Protein AF-A0A3D1X804-F1 (afdb_monomer_lite)

Structure (mmCIF, N/CA/C/O backbone):
data_AF-A0A3D1X804-F1
#
_entry.id   AF-A0A3D1X804-F1
#
loop_
_atom_site.group_PDB
_atom_site.id
_atom_site.type_symbol
_atom_site.label_atom_id
_atom_site.label_alt_id
_atom_site.label_comp_id
_atom_site.label_asym_id
_atom_site.label_entity_id
_atom_site.label_seq_id
_atom_site.pdbx_PDB_ins_code
_atom_site.Cartn_x
_atom_site.Cartn_y
_atom_site.Cartn_z
_atom_site.occupancy
_atom_site.B_iso_or_equiv
_atom_site.auth_seq_id
_atom_site.auth_comp_id
_atom_site.auth_asym_id
_atom_site.auth_atom_id
_atom_site.pdbx_PDB_model_num
ATOM 1 N N . MET A 1 1 ? -39.775 4.145 40.536 1.00 62.59 1 MET A N 1
ATOM 2 C CA . MET A 1 1 ? -38.456 3.487 40.725 1.00 62.59 1 MET A CA 1
ATOM 3 C C . MET A 1 1 ? -37.764 4.084 41.945 1.00 62.59 1 MET A C 1
ATOM 5 O O . MET A 1 1 ? -37.802 5.295 42.106 1.00 62.59 1 MET A O 1
ATOM 9 N N . SER A 1 2 ? -37.160 3.268 42.816 1.00 89.88 2 SER A N 1
ATOM 10 C CA . SER A 1 2 ? -36.379 3.781 43.958 1.00 89.88 2 SER A CA 1
ATOM 11 C C . SER A 1 2 ? -35.083 4.432 43.468 1.00 89.88 2 SER A C 1
ATOM 13 O O . SER A 1 2 ? -34.406 3.852 42.619 1.00 89.88 2 SER A O 1
ATOM 15 N N . LYS A 1 3 ? -34.700 5.581 44.046 1.00 91.38 3 LYS A N 1
ATOM 16 C CA . LYS A 1 3 ? -33.467 6.321 43.706 1.00 91.38 3 LYS A CA 1
ATOM 17 C C . LYS A 1 3 ? -32.223 5.418 43.687 1.00 91.38 3 LYS A C 1
ATOM 19 O O . LYS A 1 3 ? -31.389 5.543 42.799 1.00 91.38 3 LYS A O 1
ATOM 24 N N . ARG A 1 4 ? -32.137 4.437 44.599 1.00 92.12 4 ARG A N 1
ATOM 25 C CA . ARG A 1 4 ? -31.031 3.457 44.637 1.00 92.12 4 ARG A CA 1
ATOM 26 C C . ARG A 1 4 ? -30.972 2.560 43.395 1.00 92.12 4 ARG A C 1
ATOM 28 O O . ARG A 1 4 ? -29.882 2.266 42.915 1.00 92.12 4 ARG A O 1
ATOM 35 N N . LYS A 1 5 ? -32.122 2.129 42.862 1.00 93.81 5 LYS A N 1
ATOM 36 C CA . LYS A 1 5 ? -32.179 1.311 41.635 1.00 93.81 5 LYS A CA 1
ATOM 37 C C . LYS A 1 5 ? -31.740 2.128 40.418 1.00 93.81 5 LYS A C 1
ATOM 39 O O . LYS A 1 5 ? -30.972 1.623 39.607 1.00 93.81 5 LYS A O 1
ATOM 44 N N . THR A 1 6 ? -32.157 3.393 40.344 1.00 94.81 6 THR A N 1
ATOM 45 C CA . THR A 1 6 ? -31.740 4.319 39.281 1.00 94.81 6 THR A CA 1
ATOM 46 C C . THR A 1 6 ? -30.230 4.551 39.298 1.00 94.81 6 THR A C 1
ATOM 48 O O . THR A 1 6 ? -29.585 4.399 38.267 1.00 94.81 6 THR A O 1
ATOM 51 N N . ILE A 1 7 ? -29.645 4.821 40.472 1.00 95.75 7 ILE A N 1
ATOM 52 C CA . ILE A 1 7 ? -28.191 5.001 40.625 1.00 95.75 7 ILE A CA 1
ATOM 53 C C . ILE A 1 7 ? -27.431 3.759 40.141 1.00 95.75 7 ILE A C 1
ATOM 55 O O . ILE A 1 7 ? -26.480 3.877 39.375 1.00 95.75 7 ILE A O 1
ATOM 59 N N . LYS A 1 8 ? -27.878 2.556 40.524 1.00 95.88 8 LYS A N 1
ATOM 60 C CA . LYS A 1 8 ? -27.242 1.304 40.087 1.00 95.88 8 LYS A CA 1
ATOM 61 C C . LYS A 1 8 ? -27.304 1.117 38.564 1.00 95.88 8 LYS A C 1
ATOM 63 O O . LYS A 1 8 ? -26.332 0.649 37.974 1.00 95.88 8 LYS A O 1
ATOM 68 N N . CYS A 1 9 ? -28.420 1.492 37.934 1.00 95.31 9 CYS A N 1
ATOM 69 C CA . CYS A 1 9 ? -28.580 1.431 36.479 1.00 95.31 9 CYS A CA 1
ATOM 70 C C . CYS A 1 9 ? -27.580 2.357 35.777 1.00 95.31 9 CYS A C 1
ATOM 72 O O . CYS A 1 9 ? -26.799 1.893 34.947 1.00 95.31 9 CYS A O 1
ATOM 74 N N . LEU A 1 10 ? -27.518 3.621 36.208 1.00 96.38 10 LEU A N 1
ATOM 75 C CA . LEU A 1 10 ? -26.616 4.628 35.647 1.00 96.38 10 LEU A CA 1
ATOM 76 C C . LEU A 1 10 ? -25.141 4.243 35.792 1.00 96.38 10 LEU A C 1
ATOM 78 O O . LEU A 1 10 ? -24.377 4.397 34.847 1.00 96.38 10 LEU A O 1
ATOM 82 N N . VAL A 1 11 ? -24.735 3.677 36.933 1.00 96.94 11 VAL A N 1
ATOM 83 C CA . VAL A 1 11 ? -23.360 3.175 37.119 1.00 96.94 11 VAL A CA 1
ATOM 84 C C . VAL A 1 11 ? -23.040 2.061 36.118 1.00 96.94 11 VAL A C 1
ATOM 86 O O . VAL A 1 11 ? -21.954 2.040 35.540 1.00 96.94 11 VAL A O 1
ATOM 89 N N . SER A 1 12 ? -23.987 1.150 35.870 1.00 96.75 12 SER A N 1
ATOM 90 C CA . SER A 1 12 ? -23.788 0.068 34.899 1.00 96.75 12 SER A CA 1
ATOM 91 C C . SER A 1 12 ? -23.696 0.580 33.459 1.00 96.75 12 SER A C 1
ATOM 93 O O . SER A 1 12 ? -22.868 0.103 32.685 1.00 96.75 12 SER A O 1
ATOM 95 N N . GLU A 1 13 ? -24.512 1.570 33.098 1.00 97.00 13 GLU A N 1
ATOM 96 C CA . GLU A 1 13 ? -24.486 2.210 31.782 1.00 97.00 13 GLU A CA 1
ATOM 97 C C . GLU A 1 13 ? -23.200 3.005 31.582 1.00 97.00 13 GLU A C 1
ATOM 99 O O . GLU A 1 13 ? -22.553 2.856 30.548 1.00 97.00 13 GLU A O 1
ATOM 104 N N . LEU A 1 14 ? -22.766 3.761 32.594 1.00 97.19 14 LEU A N 1
ATOM 105 C CA . LEU A 1 14 ? -21.495 4.476 32.570 1.00 97.19 14 LEU A CA 1
ATOM 106 C C . LEU A 1 14 ? -20.322 3.511 32.367 1.00 97.19 14 LEU A C 1
ATOM 108 O O . LEU A 1 14 ? -19.469 3.764 31.52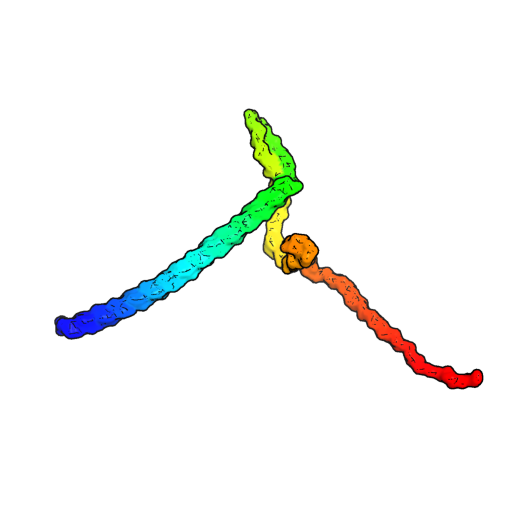0 1.00 97.19 14 LEU A O 1
ATOM 112 N N . GLY A 1 15 ? -20.308 2.378 33.076 1.00 97.88 15 GLY A N 1
ATOM 113 C CA . GLY A 1 15 ? -19.282 1.347 32.903 1.00 97.88 15 GLY A CA 1
ATOM 114 C C . GLY A 1 15 ? -19.262 0.757 31.488 1.00 97.88 15 GLY A C 1
ATOM 115 O O . GLY A 1 15 ? -18.192 0.601 30.898 1.00 97.88 15 GLY A O 1
ATOM 116 N N . ARG A 1 16 ? -20.436 0.485 30.898 1.00 97.50 16 ARG A N 1
ATOM 117 C CA . ARG A 1 16 ? -20.546 0.027 29.499 1.00 97.50 16 ARG A CA 1
ATOM 118 C C . ARG A 1 16 ? -20.037 1.081 28.518 1.00 97.50 16 ARG A C 1
ATOM 120 O O . ARG A 1 16 ? -19.269 0.745 27.619 1.00 97.50 16 ARG A O 1
ATOM 127 N N . SER A 1 17 ? -20.416 2.341 28.711 1.00 97.38 17 SER A N 1
ATOM 128 C CA . SER A 1 17 ? -19.959 3.455 27.876 1.00 97.38 17 SER A CA 1
ATOM 129 C C . SER A 1 17 ? -18.445 3.638 27.965 1.00 97.38 17 SER A C 1
ATOM 131 O O . SER A 1 17 ? -17.780 3.734 26.939 1.00 97.38 17 SER A O 1
ATOM 133 N N . GLN A 1 18 ? -17.869 3.588 29.168 1.00 97.94 18 GLN A N 1
ATOM 134 C CA . GLN A 1 18 ? -16.418 3.651 29.372 1.00 97.94 18 GLN A CA 1
ATOM 135 C C . GLN A 1 18 ? -15.678 2.478 28.719 1.00 97.94 18 GLN A C 1
ATOM 137 O O . GLN A 1 18 ? -14.577 2.664 28.201 1.00 97.94 18 GLN A O 1
ATOM 142 N N . LYS A 1 19 ? -16.259 1.272 28.734 1.00 97.94 19 LYS A N 1
ATOM 143 C CA . LYS A 1 19 ? -15.695 0.118 28.025 1.00 97.94 19 LYS A CA 1
ATOM 144 C C . LYS A 1 19 ? -15.687 0.359 26.513 1.00 97.94 19 LYS A C 1
ATOM 146 O O . LYS A 1 19 ? -14.643 0.218 25.887 1.00 97.94 19 LYS A O 1
ATOM 151 N N . LYS A 1 20 ? -16.813 0.808 25.954 1.00 97.75 20 LYS A N 1
ATOM 152 C CA . LYS A 1 20 ? -16.939 1.091 24.518 1.00 97.75 20 LYS A CA 1
ATOM 153 C C . LYS A 1 20 ? -16.000 2.208 24.055 1.00 97.75 20 LYS A C 1
ATOM 155 O O . LYS A 1 20 ? -15.438 2.120 22.972 1.00 97.75 20 LYS A O 1
ATOM 160 N N . ILE A 1 21 ? -15.789 3.235 24.883 1.00 98.00 21 ILE A N 1
ATOM 161 C CA . ILE A 1 21 ? -14.809 4.296 24.604 1.00 98.00 21 ILE A CA 1
ATOM 162 C C . ILE A 1 21 ? -13.397 3.713 24.488 1.00 98.00 21 ILE A C 1
ATOM 164 O O . ILE A 1 21 ? -12.696 4.046 23.539 1.00 98.00 21 ILE A O 1
ATOM 168 N N . ARG A 1 22 ? -12.994 2.816 25.398 1.00 97.94 22 ARG A N 1
ATOM 169 C CA . ARG A 1 22 ? -11.672 2.171 25.332 1.00 97.94 22 ARG A CA 1
ATOM 170 C C . ARG A 1 22 ? -11.501 1.316 24.077 1.00 97.94 22 ARG A C 1
ATOM 172 O O . ARG A 1 22 ? -10.480 1.432 23.411 1.00 97.94 22 ARG A O 1
ATOM 179 N N . GLU A 1 23 ? -12.510 0.523 23.727 1.00 97.94 23 GLU A N 1
ATOM 180 C CA . GLU A 1 23 ? -12.504 -0.289 22.499 1.00 97.94 23 GLU A CA 1
ATOM 181 C C . GLU A 1 23 ? -12.373 0.590 21.240 1.00 97.94 23 GLU A C 1
ATOM 183 O O . GLU A 1 23 ? -11.586 0.289 20.345 1.00 97.94 23 GLU A O 1
ATOM 188 N N . LEU A 1 24 ? -13.093 1.718 21.187 1.00 98.06 24 LEU A N 1
ATOM 189 C CA . LEU A 1 24 ? -12.995 2.671 20.077 1.00 98.06 24 LEU A CA 1
ATOM 190 C C . LEU A 1 24 ? -11.634 3.373 20.018 1.00 98.06 24 LEU A C 1
ATOM 192 O O . LEU A 1 24 ? -11.125 3.608 18.926 1.00 98.06 24 LEU A O 1
ATOM 196 N N . GLN A 1 25 ? -11.038 3.707 21.165 1.00 98.06 25 GLN A N 1
ATOM 197 C CA . GLN A 1 25 ? -9.697 4.296 21.221 1.00 98.06 25 GLN A CA 1
ATOM 198 C C . GLN A 1 25 ? -8.635 3.329 20.693 1.00 98.06 25 GLN A C 1
ATOM 200 O O . GLN A 1 25 ? -7.774 3.739 19.918 1.00 98.06 25 GLN A O 1
ATOM 205 N N . GLU A 1 26 ? -8.720 2.051 21.065 1.00 97.69 26 GLU A N 1
ATOM 206 C CA . GLU A 1 26 ? -7.808 1.020 20.568 1.00 97.69 26 GLU A CA 1
ATOM 207 C C . GLU A 1 26 ? -7.963 0.812 19.057 1.00 97.69 26 GLU A C 1
ATOM 209 O O . GLU A 1 26 ? -6.968 0.778 18.332 1.00 97.69 26 GLU A O 1
ATOM 214 N N . LEU A 1 27 ? -9.202 0.743 18.560 1.00 97.56 27 LEU A N 1
ATOM 215 C CA . LEU A 1 27 ? -9.462 0.638 17.125 1.00 97.56 27 LEU A CA 1
ATOM 216 C C . LEU A 1 27 ? -8.922 1.853 16.361 1.00 97.56 27 LEU A C 1
ATOM 218 O O . LEU A 1 27 ? -8.297 1.690 15.317 1.00 97.56 27 LEU A O 1
ATOM 222 N N . ASN A 1 28 ? -9.132 3.062 16.882 1.00 97.31 28 ASN A N 1
ATOM 223 C CA . ASN A 1 28 ? -8.653 4.284 16.242 1.00 97.31 28 ASN A CA 1
ATOM 224 C C . ASN A 1 28 ? -7.118 4.322 16.167 1.00 97.31 28 ASN A C 1
ATOM 226 O O . ASN A 1 28 ? -6.562 4.721 15.149 1.00 97.31 28 ASN A O 1
ATOM 230 N N . LEU A 1 29 ? -6.426 3.846 17.208 1.00 96.94 29 LEU A N 1
ATOM 231 C CA . LEU A 1 29 ? -4.967 3.738 17.188 1.00 96.94 29 LEU A CA 1
ATOM 232 C C . LEU A 1 29 ? -4.482 2.777 16.092 1.00 96.94 29 LEU A C 1
ATOM 234 O O . LEU A 1 29 ? -3.556 3.116 15.359 1.00 96.94 29 LEU A O 1
ATOM 238 N N . ARG A 1 30 ? -5.133 1.616 15.941 1.00 95.88 30 ARG A N 1
ATOM 239 C CA . ARG A 1 30 ? -4.815 0.658 14.866 1.00 95.88 30 ARG A CA 1
ATOM 240 C C . ARG A 1 30 ? -5.047 1.266 13.482 1.00 95.88 30 ARG A C 1
ATOM 242 O O . ARG A 1 30 ? -4.169 1.195 12.638 1.00 95.88 30 ARG A O 1
ATOM 249 N N . LEU A 1 31 ? -6.173 1.950 13.281 1.00 96.31 31 LEU A N 1
ATOM 250 C CA . LEU A 1 31 ? -6.476 2.616 12.009 1.00 96.31 31 LEU A CA 1
ATOM 251 C C . LEU A 1 31 ? -5.468 3.721 11.662 1.00 96.31 31 LEU A C 1
ATOM 253 O O . LEU A 1 31 ? -5.130 3.899 10.494 1.00 96.31 31 LEU A O 1
ATOM 257 N N . LEU A 1 32 ? -4.981 4.465 12.658 1.00 94.31 32 LEU A N 1
ATOM 258 C CA . LEU A 1 32 ? -3.932 5.466 12.454 1.00 94.31 32 LEU A CA 1
ATOM 259 C C . LEU A 1 32 ? -2.605 4.824 12.030 1.00 94.31 32 LEU A C 1
ATOM 261 O O . LEU A 1 32 ? -1.933 5.364 11.151 1.00 94.31 32 LEU A O 1
ATOM 265 N N . GLN A 1 33 ? -2.251 3.683 12.627 1.00 93.56 33 GLN A N 1
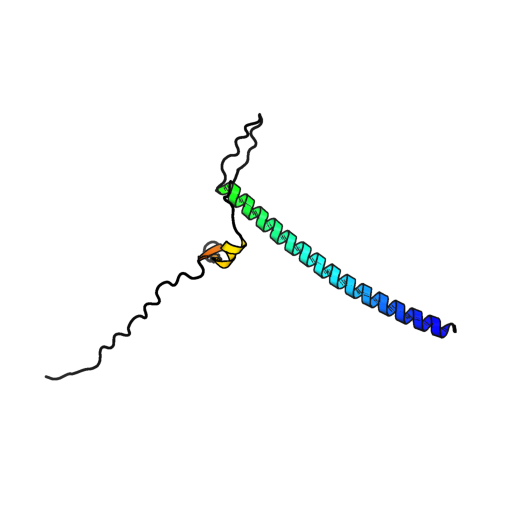ATOM 266 C CA . GLN A 1 33 ? -1.075 2.899 12.246 1.00 93.56 33 GLN A CA 1
ATOM 267 C C . GLN A 1 33 ? -1.200 2.407 10.795 1.00 93.56 33 GLN A C 1
ATOM 269 O O . GLN A 1 33 ? -0.337 2.710 9.975 1.00 93.56 33 GLN A O 1
ATOM 274 N N . ASP A 1 34 ? -2.319 1.764 10.452 1.00 93.06 34 ASP A N 1
ATOM 275 C CA . ASP A 1 34 ? -2.581 1.247 9.102 1.00 93.06 34 ASP A CA 1
ATOM 276 C C . ASP A 1 34 ? -2.535 2.367 8.046 1.00 93.06 34 ASP A C 1
ATOM 278 O O . ASP A 1 34 ? -1.992 2.198 6.953 1.00 93.06 34 ASP A O 1
ATOM 282 N N . ALA A 1 35 ? -3.071 3.550 8.371 1.00 91.88 35 ALA A N 1
ATOM 283 C CA . ALA A 1 35 ? -3.029 4.711 7.486 1.00 91.88 35 ALA A CA 1
ATOM 284 C C . ALA A 1 35 ? -1.601 5.251 7.282 1.00 91.88 35 ALA A C 1
ATOM 286 O O . AL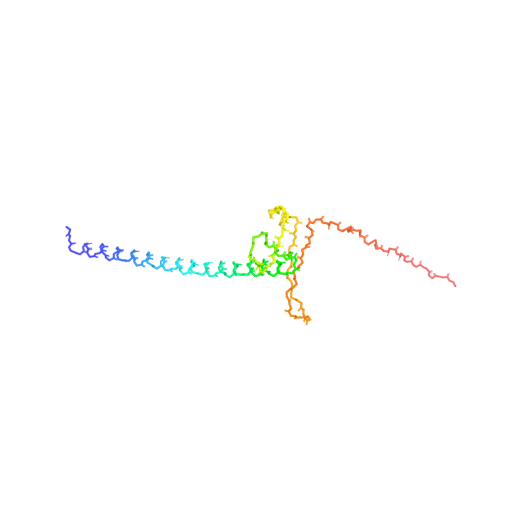A A 1 35 ? -1.266 5.714 6.185 1.00 91.88 35 ALA A O 1
ATOM 287 N N . ALA A 1 36 ? -0.761 5.211 8.320 1.00 88.31 36 ALA A N 1
ATOM 288 C CA . ALA A 1 36 ? 0.644 5.591 8.219 1.00 88.31 36 ALA A CA 1
ATOM 289 C C . ALA A 1 36 ? 1.427 4.594 7.350 1.00 88.31 36 ALA A C 1
ATOM 291 O O . ALA A 1 36 ? 2.156 5.017 6.449 1.00 88.31 36 ALA A O 1
ATOM 292 N N . ASP A 1 37 ? 1.207 3.295 7.550 1.00 90.12 37 ASP A N 1
ATOM 293 C CA . ASP A 1 37 ? 1.848 2.232 6.772 1.00 90.12 37 ASP A CA 1
ATOM 294 C C . ASP A 1 37 ? 1.440 2.307 5.293 1.00 90.12 37 ASP A C 1
ATOM 296 O O . ASP A 1 37 ? 2.293 2.287 4.400 1.00 90.12 37 ASP A O 1
ATOM 300 N N . PHE A 1 38 ? 0.149 2.516 5.014 1.00 91.50 38 PHE A N 1
ATOM 301 C CA . PHE A 1 38 ? -0.350 2.718 3.652 1.00 91.50 38 PHE A CA 1
ATOM 302 C C . PHE A 1 38 ? 0.292 3.934 2.971 1.00 91.50 38 PHE A C 1
ATOM 304 O O . PHE A 1 38 ? 0.688 3.862 1.805 1.00 91.50 38 PHE A O 1
ATOM 311 N N . ARG A 1 39 ? 0.455 5.052 3.693 1.00 90.31 39 ARG A N 1
ATOM 312 C CA . ARG A 1 39 ? 1.154 6.238 3.173 1.00 90.31 39 ARG A CA 1
ATOM 313 C C . ARG A 1 39 ? 2.617 5.931 2.844 1.00 90.31 39 ARG A C 1
ATOM 315 O O . ARG A 1 39 ? 3.116 6.413 1.824 1.00 90.31 39 ARG A O 1
ATOM 322 N N . GLY A 1 40 ? 3.287 5.133 3.676 1.00 88.62 40 GLY A N 1
ATOM 323 C CA . GLY A 1 40 ? 4.647 4.659 3.420 1.00 88.62 40 GLY A CA 1
ATOM 324 C C . GLY A 1 40 ? 4.736 3.875 2.110 1.00 88.62 40 GLY A C 1
ATOM 325 O O . GLY A 1 40 ? 5.553 4.204 1.249 1.00 88.62 40 GLY A O 1
ATOM 326 N N . ILE A 1 41 ? 3.832 2.909 1.917 1.00 90.06 41 ILE A N 1
ATOM 327 C CA . ILE A 1 41 ? 3.754 2.092 0.695 1.00 90.06 41 ILE A CA 1
ATOM 328 C C . ILE A 1 41 ? 3.460 2.958 -0.537 1.00 90.06 41 ILE A C 1
ATOM 330 O O . ILE A 1 41 ? 4.140 2.820 -1.553 1.00 90.06 41 ILE A O 1
ATOM 334 N N . SER A 1 42 ? 2.495 3.880 -0.449 1.00 91.06 42 SER A N 1
ATOM 335 C CA . SER A 1 42 ? 2.143 4.785 -1.553 1.00 91.06 42 SER A CA 1
ATOM 336 C C . SER A 1 42 ? 3.340 5.631 -1.987 1.00 91.06 42 SER A C 1
ATOM 338 O O . SER A 1 42 ? 3.641 5.712 -3.174 1.00 91.06 42 SER A O 1
ATOM 340 N N . THR A 1 43 ? 4.066 6.205 -1.024 1.00 92.38 43 THR A N 1
ATOM 341 C CA . THR A 1 43 ? 5.263 7.017 -1.299 1.00 92.38 43 THR A CA 1
ATOM 342 C C . THR A 1 43 ? 6.361 6.187 -1.967 1.00 92.38 43 THR A C 1
ATOM 344 O O . THR A 1 43 ? 6.991 6.637 -2.924 1.00 92.38 43 THR A O 1
ATOM 347 N N . ALA A 1 44 ? 6.593 4.963 -1.486 1.00 90.06 44 ALA A N 1
ATOM 348 C CA . ALA A 1 44 ? 7.590 4.070 -2.068 1.00 90.06 44 ALA A CA 1
ATOM 349 C C . ALA A 1 44 ? 7.232 3.679 -3.512 1.00 90.06 44 ALA A C 1
ATOM 351 O O . ALA A 1 44 ? 8.094 3.701 -4.391 1.00 90.06 44 ALA A O 1
ATOM 352 N N . LEU A 1 45 ? 5.956 3.380 -3.776 1.00 93.81 45 LEU A N 1
ATOM 353 C CA . LEU A 1 45 ? 5.469 3.069 -5.118 1.00 93.81 45 LEU A CA 1
ATOM 354 C C . LEU A 1 45 ? 5.623 4.265 -6.067 1.00 93.81 45 LEU A C 1
ATOM 356 O O . LEU A 1 45 ? 6.121 4.101 -7.180 1.00 93.81 45 LEU A O 1
ATOM 360 N N . GLU A 1 46 ? 5.254 5.469 -5.624 1.00 93.56 46 GLU A N 1
ATOM 361 C CA . GLU A 1 46 ? 5.457 6.700 -6.396 1.00 93.56 46 GLU A CA 1
ATOM 362 C C . GLU A 1 46 ? 6.934 6.909 -6.743 1.00 93.56 46 GLU A C 1
ATOM 364 O O . GLU A 1 46 ? 7.259 7.196 -7.897 1.00 93.56 46 GLU A O 1
ATOM 369 N N . ALA A 1 47 ? 7.841 6.704 -5.783 1.00 92.88 47 ALA A N 1
ATOM 370 C CA . ALA A 1 47 ? 9.277 6.823 -6.013 1.00 92.88 47 ALA A CA 1
ATOM 371 C C . ALA A 1 47 ? 9.778 5.834 -7.081 1.00 92.88 47 ALA A C 1
ATOM 373 O O . ALA A 1 47 ? 10.530 6.235 -7.971 1.00 92.88 47 ALA A O 1
ATOM 374 N N . ILE A 1 48 ? 9.324 4.575 -7.045 1.00 92.44 48 ILE A N 1
ATOM 375 C CA . ILE A 1 48 ? 9.667 3.559 -8.054 1.00 92.44 48 ILE A CA 1
ATOM 376 C C . ILE A 1 48 ? 9.145 3.968 -9.434 1.00 92.44 48 ILE A C 1
ATOM 378 O O . ILE A 1 48 ? 9.887 3.898 -10.415 1.00 92.44 48 ILE A O 1
ATOM 382 N N . ILE A 1 49 ? 7.893 4.430 -9.527 1.00 92.31 49 ILE A N 1
ATOM 383 C CA . ILE A 1 49 ? 7.292 4.865 -10.796 1.00 92.31 49 ILE A CA 1
ATOM 384 C C . ILE A 1 49 ? 8.075 6.045 -11.377 1.00 92.31 49 ILE A C 1
ATOM 386 O O . ILE A 1 49 ? 8.443 6.019 -12.552 1.00 92.31 49 ILE A O 1
ATOM 390 N N . VAL A 1 50 ? 8.377 7.057 -10.558 1.00 93.62 50 VAL A N 1
ATOM 391 C CA . VAL A 1 50 ? 9.151 8.233 -10.976 1.00 93.62 50 VAL A CA 1
ATOM 392 C C . VAL A 1 50 ? 10.551 7.827 -11.423 1.00 93.62 50 VAL A C 1
ATOM 394 O O . VAL A 1 50 ? 10.980 8.225 -12.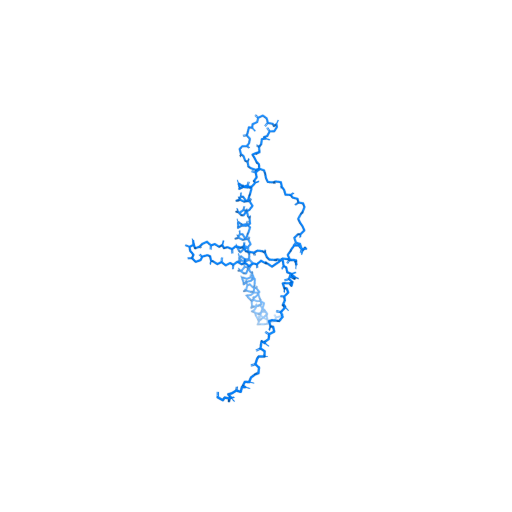504 1.00 93.62 50 VAL A O 1
ATOM 397 N N . GLN A 1 51 ? 11.258 7.006 -10.645 1.00 92.50 51 GLN A N 1
ATOM 398 C CA . GLN A 1 51 ? 12.600 6.545 -10.997 1.00 92.50 51 GLN A CA 1
ATOM 399 C C . GLN A 1 51 ? 12.600 5.750 -12.309 1.00 92.50 51 GLN A C 1
ATOM 401 O O . GLN A 1 51 ? 13.445 5.986 -13.175 1.00 92.50 51 GLN A O 1
ATOM 406 N N . THR A 1 52 ? 11.626 4.856 -12.485 1.00 93.31 52 THR A N 1
ATOM 407 C CA . THR A 1 52 ? 11.472 4.046 -13.700 1.00 93.31 52 THR A CA 1
ATOM 408 C C . THR A 1 52 ? 11.185 4.931 -14.909 1.00 93.31 52 THR A C 1
ATOM 410 O O . THR A 1 52 ? 11.838 4.794 -15.942 1.00 93.31 52 THR A O 1
ATOM 413 N N . ALA A 1 53 ? 10.269 5.893 -14.777 1.00 92.62 53 ALA A N 1
ATOM 414 C CA . ALA A 1 53 ? 9.948 6.828 -15.849 1.00 92.62 53 ALA A CA 1
ATOM 415 C C . ALA A 1 53 ? 11.127 7.746 -16.197 1.00 92.62 53 ALA A C 1
ATOM 417 O O . ALA A 1 53 ? 11.371 8.002 -17.371 1.00 92.62 53 ALA A O 1
ATOM 418 N N . LEU A 1 54 ? 11.895 8.209 -15.207 1.00 91.50 54 LEU A N 1
ATOM 419 C CA . LEU A 1 54 ? 13.092 9.015 -15.449 1.00 91.50 54 LEU A CA 1
ATOM 420 C C . LEU A 1 54 ? 14.190 8.232 -16.175 1.00 91.50 54 LEU A C 1
ATOM 422 O O . LEU A 1 54 ? 14.905 8.806 -16.996 1.00 91.50 54 LEU A O 1
ATOM 426 N N . LYS A 1 55 ? 14.323 6.936 -15.870 1.00 93.69 55 LYS A N 1
ATOM 427 C CA . LYS A 1 55 ? 15.365 6.070 -16.428 1.00 93.69 55 LYS A CA 1
ATOM 428 C C . LYS A 1 55 ? 15.038 5.555 -17.829 1.00 93.69 55 LYS A C 1
ATOM 430 O O . LYS A 1 55 ? 15.941 5.510 -18.659 1.00 93.69 55 LYS A O 1
ATOM 435 N N . TYR A 1 56 ? 13.788 5.158 -18.066 1.00 93.25 56 TYR A N 1
ATOM 436 C CA . TYR A 1 56 ? 13.367 4.441 -19.278 1.00 93.25 56 TYR A CA 1
ATOM 437 C C . TYR A 1 56 ? 12.321 5.182 -20.116 1.00 93.25 56 TYR A C 1
ATOM 439 O O . TYR A 1 56 ? 11.950 4.700 -21.180 1.00 93.25 56 TYR A O 1
ATOM 447 N N . GLY A 1 57 ? 11.807 6.319 -19.645 1.00 89.50 57 GLY A N 1
ATOM 448 C CA . GLY A 1 57 ? 10.825 7.103 -20.384 1.00 89.50 57 GLY A CA 1
ATOM 449 C C . GLY A 1 57 ? 11.447 7.961 -21.486 1.00 89.50 57 GLY A C 1
ATOM 450 O O . GLY A 1 57 ? 12.573 8.457 -21.368 1.00 89.50 57 GLY A O 1
ATOM 451 N N . ASP A 1 58 ? 10.657 8.203 -22.525 1.00 89.19 58 ASP A N 1
ATOM 452 C CA . ASP A 1 58 ? 10.992 9.103 -23.624 1.00 89.19 58 ASP A CA 1
ATOM 453 C C . ASP A 1 58 ? 10.823 10.563 -23.202 1.00 89.19 58 ASP A C 1
ATOM 455 O O . ASP A 1 58 ? 10.034 10.885 -22.307 1.00 89.19 58 ASP A O 1
ATOM 459 N N . ASP A 1 59 ? 11.534 11.480 -23.858 1.00 84.38 59 ASP A N 1
ATOM 460 C CA . ASP A 1 59 ? 11.291 12.906 -23.652 1.00 84.38 59 ASP A CA 1
ATOM 461 C C . ASP A 1 59 ? 9.874 13.269 -24.104 1.00 84.38 59 ASP A C 1
ATOM 463 O O . ASP A 1 59 ? 9.474 13.060 -25.253 1.00 84.38 59 ASP A O 1
ATOM 467 N N . ALA A 1 60 ? 9.091 13.830 -23.185 1.00 73.88 60 ALA A N 1
ATOM 468 C CA . ALA A 1 60 ? 7.736 14.258 -23.468 1.00 73.88 60 ALA A CA 1
ATOM 469 C C . ALA A 1 60 ? 7.763 15.540 -24.317 1.00 73.88 60 ALA A C 1
ATOM 471 O O . ALA A 1 60 ? 7.667 16.654 -23.803 1.00 73.88 60 ALA A O 1
ATOM 472 N N . SER A 1 61 ? 7.866 15.403 -25.640 1.00 62.22 61 SER A N 1
ATOM 473 C CA . SER A 1 61 ? 7.621 16.525 -26.546 1.00 62.22 61 SER A CA 1
ATOM 474 C C . SER A 1 61 ? 6.110 16.773 -26.641 1.00 62.22 61 SER A C 1
ATOM 476 O O . SER A 1 61 ? 5.320 15.934 -27.075 1.00 62.22 61 SER A O 1
ATOM 478 N N . GLY A 1 62 ? 5.664 17.917 -26.123 1.00 57.69 62 GLY A N 1
ATOM 479 C CA . GLY A 1 62 ? 4.272 18.338 -26.234 1.00 57.69 62 GLY A CA 1
ATOM 480 C C . GLY A 1 62 ? 3.985 18.864 -27.639 1.00 57.69 62 GLY A C 1
ATOM 481 O O . GLY A 1 62 ? 4.664 19.777 -28.095 1.00 57.69 62 GLY A O 1
ATOM 482 N N . THR A 1 63 ? 2.937 18.362 -28.294 1.00 60.16 63 THR A N 1
ATOM 483 C CA . THR A 1 63 ? 2.396 18.930 -29.547 1.00 60.16 63 THR A CA 1
ATOM 484 C C . THR A 1 63 ? 1.700 20.284 -29.345 1.00 60.16 63 THR A C 1
ATOM 486 O O . THR A 1 63 ? 1.308 20.925 -30.313 1.00 60.16 63 THR A O 1
ATOM 489 N N . ASN A 1 64 ? 1.564 20.748 -28.099 1.00 55.97 64 ASN A N 1
ATOM 490 C CA . ASN A 1 64 ? 0.945 22.023 -27.749 1.00 55.97 64 ASN A CA 1
ATOM 491 C C . ASN A 1 64 ? 1.998 22.964 -27.162 1.00 55.97 64 ASN A C 1
ATOM 493 O O . ASN A 1 64 ? 2.444 22.713 -26.049 1.00 55.97 64 ASN A O 1
ATOM 497 N N . THR A 1 65 ? 2.375 23.993 -27.934 1.00 51.88 65 THR A N 1
ATOM 498 C CA . THR A 1 65 ? 2.902 25.359 -27.637 1.00 51.88 65 THR A CA 1
ATOM 499 C C . THR A 1 65 ? 3.609 25.723 -26.312 1.00 51.88 65 THR A C 1
ATOM 501 O O . THR A 1 65 ? 3.912 26.897 -26.103 1.00 51.88 65 THR A O 1
ATOM 504 N N . LYS A 1 66 ? 3.964 24.782 -25.437 1.00 55.44 66 LYS A N 1
ATOM 505 C CA . LYS A 1 66 ? 4.902 24.939 -24.320 1.00 55.44 66 LYS A CA 1
ATOM 506 C C . LYS A 1 66 ? 5.656 23.618 -24.123 1.00 55.44 66 LYS A C 1
ATOM 508 O O . LYS A 1 66 ? 5.008 22.598 -23.879 1.00 55.44 66 LYS A O 1
ATOM 513 N N . PRO A 1 67 ? 6.998 23.604 -24.195 1.00 53.00 67 PRO A N 1
ATOM 514 C CA . PRO A 1 67 ? 7.773 22.408 -23.896 1.00 53.00 67 PRO A CA 1
ATOM 515 C C . PRO A 1 67 ? 7.524 22.014 -22.439 1.00 53.00 67 PRO A C 1
ATOM 517 O O . PRO A 1 67 ? 7.876 22.738 -21.508 1.00 53.00 67 PRO A O 1
ATOM 520 N N . ARG A 1 68 ? 6.854 20.880 -22.235 1.00 58.06 68 ARG A N 1
ATOM 521 C CA . ARG A 1 68 ? 6.631 20.318 -20.906 1.00 58.06 68 ARG A CA 1
ATOM 522 C C . ARG A 1 68 ? 7.820 19.408 -20.617 1.00 58.06 68 ARG A C 1
ATOM 524 O O . ARG A 1 68 ? 7.843 18.275 -21.074 1.00 58.06 68 ARG A O 1
ATOM 531 N N . ALA A 1 69 ? 8.827 19.928 -19.918 1.00 64.50 69 ALA A N 1
ATOM 532 C CA . ALA A 1 69 ? 9.983 19.137 -19.507 1.00 64.50 69 ALA A CA 1
ATOM 533 C C . ALA A 1 69 ? 9.510 17.977 -18.613 1.00 64.50 69 ALA A C 1
ATOM 535 O O . ALA A 1 69 ? 9.024 18.197 -17.504 1.00 64.50 69 ALA A O 1
ATOM 536 N N . GLY A 1 70 ? 9.583 16.751 -19.121 1.00 78.06 70 GLY A N 1
ATOM 537 C CA . GLY A 1 70 ? 9.126 15.555 -18.426 1.00 78.06 70 GLY A CA 1
ATOM 538 C C . GLY A 1 70 ? 9.430 14.297 -19.229 1.00 78.06 70 GLY A C 1
ATOM 539 O O . GLY A 1 70 ? 9.704 14.372 -20.426 1.00 78.06 70 GLY A O 1
ATOM 540 N N . LYS A 1 71 ? 9.379 13.144 -18.562 1.00 87.19 71 LYS A N 1
ATOM 541 C CA . LYS A 1 71 ? 9.545 11.834 -19.192 1.00 87.19 71 LYS A CA 1
ATOM 542 C C . LYS A 1 71 ? 8.193 11.143 -19.337 1.00 87.19 71 LYS A C 1
ATOM 544 O O . LYS A 1 71 ? 7.375 11.186 -18.418 1.00 87.19 71 LYS A O 1
ATOM 549 N N . ARG A 1 72 ? 7.947 10.522 -20.488 1.00 88.62 72 ARG A N 1
ATOM 550 C CA . ARG A 1 72 ? 6.768 9.695 -20.753 1.00 88.62 72 ARG A CA 1
ATOM 551 C C . ARG A 1 72 ? 7.197 8.235 -20.789 1.00 88.62 72 ARG A C 1
ATOM 553 O O . ARG A 1 72 ? 7.943 7.836 -21.672 1.00 88.62 72 ARG A O 1
ATOM 560 N N . LEU A 1 73 ? 6.692 7.445 -19.849 1.00 90.44 73 LEU A N 1
ATOM 561 C CA . LEU A 1 73 ? 6.851 5.996 -19.853 1.00 90.44 73 LEU A CA 1
ATOM 562 C C . LEU A 1 73 ? 5.582 5.361 -20.426 1.00 90.44 73 LEU A C 1
ATOM 564 O O . LEU A 1 73 ? 4.506 5.519 -19.851 1.00 90.44 73 LEU A O 1
ATOM 568 N N . THR A 1 74 ? 5.708 4.667 -21.554 1.00 90.06 74 THR A N 1
ATOM 569 C CA . THR A 1 74 ? 4.612 3.891 -22.147 1.00 90.06 74 THR A CA 1
ATOM 570 C C . THR A 1 74 ? 4.802 2.429 -21.767 1.00 90.06 74 THR A C 1
ATOM 572 O O . THR A 1 74 ? 5.846 1.852 -22.060 1.00 90.06 74 THR A O 1
ATOM 575 N N . LEU A 1 75 ? 3.810 1.835 -21.105 1.00 88.25 75 LEU A N 1
ATOM 576 C CA . LEU A 1 75 ? 3.834 0.436 -20.678 1.00 88.25 75 LEU A CA 1
ATOM 577 C C . LEU A 1 75 ? 2.766 -0.351 -21.436 1.00 88.25 75 LEU A C 1
ATOM 579 O O . LEU A 1 75 ? 1.692 0.175 -21.726 1.00 88.25 75 LEU A O 1
ATOM 583 N N . SER A 1 76 ? 3.070 -1.610 -21.747 1.00 90.25 76 SER A N 1
ATOM 584 C CA . SER A 1 76 ? 2.065 -2.550 -22.254 1.00 90.25 76 SER A CA 1
ATOM 585 C C . SER A 1 76 ? 1.093 -2.940 -21.140 1.00 90.25 76 SER A C 1
ATOM 587 O O . SER A 1 76 ? 1.384 -2.745 -19.957 1.00 90.25 76 SER A O 1
ATOM 589 N N . GLU A 1 77 ? -0.058 -3.501 -21.512 1.00 91.12 77 GLU A N 1
ATOM 590 C CA . GLU A 1 77 ? -0.991 -4.066 -20.538 1.00 91.12 77 GLU A CA 1
ATOM 591 C C . GLU A 1 77 ? -0.275 -5.101 -19.655 1.00 91.12 77 GLU A C 1
ATOM 593 O O . GLU A 1 77 ? 0.456 -5.961 -20.149 1.00 91.12 77 GLU A O 1
ATOM 598 N N . PHE A 1 78 ? -0.456 -4.986 -18.338 1.00 88.38 78 PHE A N 1
ATOM 599 C CA . PHE A 1 78 ? 0.256 -5.796 -17.357 1.00 88.38 78 PHE A CA 1
ATOM 600 C C . PHE A 1 78 ? -0.731 -6.516 -16.438 1.00 88.38 78 PHE A C 1
ATOM 602 O O . PHE A 1 78 ? -1.428 -5.893 -15.634 1.00 88.38 78 PHE A O 1
ATOM 609 N N . ASN A 1 79 ? -0.773 -7.847 -16.530 1.00 90.62 79 ASN A N 1
ATOM 610 C CA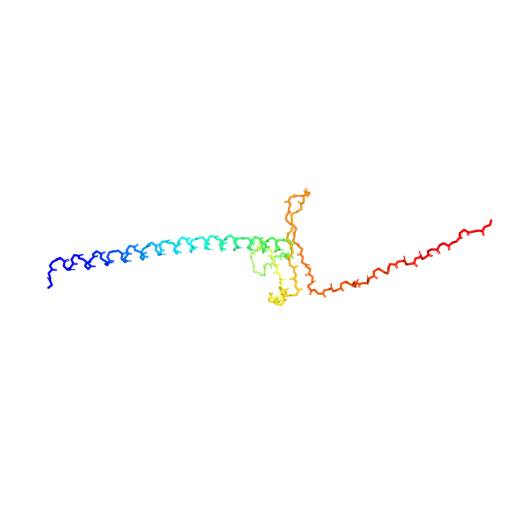 . ASN A 1 79 ? -1.612 -8.673 -15.669 1.00 90.62 79 ASN A CA 1
ATOM 611 C C . ASN A 1 79 ? -0.887 -9.002 -14.359 1.00 90.62 79 ASN A C 1
ATOM 613 O O . ASN A 1 79 ? -0.195 -10.011 -14.246 1.00 90.62 79 ASN A O 1
ATOM 617 N N . VAL A 1 80 ? -1.094 -8.163 -13.343 1.00 87.44 80 VAL A N 1
ATOM 618 C CA . VAL A 1 80 ? -0.462 -8.317 -12.022 1.00 87.44 80 VAL A CA 1
ATOM 619 C C . VAL A 1 80 ? -0.724 -9.698 -11.415 1.00 87.44 80 VAL A C 1
ATOM 621 O O . VAL A 1 80 ? 0.193 -10.323 -10.891 1.00 87.44 80 VAL A O 1
ATOM 624 N N . GLN A 1 81 ? -1.963 -10.199 -11.485 1.00 87.88 81 GLN A N 1
ATOM 625 C CA . GLN A 1 81 ? -2.323 -11.453 -10.819 1.00 87.88 81 GLN A CA 1
ATOM 626 C C . GLN A 1 81 ? -1.615 -12.658 -11.429 1.00 87.88 81 GLN A C 1
ATOM 628 O O . GLN A 1 81 ? -1.185 -13.544 -10.693 1.00 87.88 81 GLN A O 1
ATOM 633 N N . GLN A 1 82 ? -1.515 -12.700 -12.756 1.00 89.00 82 GLN A N 1
ATOM 634 C CA . GLN A 1 82 ? -0.806 -13.765 -13.451 1.00 89.00 82 GLN A CA 1
ATOM 635 C C . GLN A 1 82 ? 0.698 -13.668 -13.186 1.00 89.00 82 GLN A C 1
ATOM 637 O O . GLN A 1 82 ? 1.294 -14.633 -12.711 1.00 89.00 82 GLN A O 1
ATOM 642 N N . THR A 1 83 ? 1.287 -12.485 -13.375 1.00 88.38 83 THR A N 1
ATOM 643 C CA . THR A 1 83 ? 2.728 -12.288 -13.194 1.00 88.38 83 THR A CA 1
ATOM 644 C C . THR A 1 83 ? 3.172 -12.637 -11.774 1.00 88.38 83 THR A C 1
ATOM 646 O O . THR A 1 83 ? 4.166 -13.336 -11.611 1.00 88.38 83 THR A O 1
ATOM 649 N N . CYS A 1 84 ? 2.418 -12.246 -10.740 1.00 85.88 84 CYS A N 1
ATOM 650 C CA . CYS A 1 84 ? 2.745 -12.576 -9.347 1.00 85.88 84 CYS A CA 1
ATOM 651 C C . CYS A 1 84 ? 2.585 -14.064 -8.990 1.00 85.88 84 CYS A C 1
ATOM 653 O O . CYS A 1 84 ? 3.101 -14.485 -7.960 1.00 85.88 84 CYS A O 1
ATOM 655 N N . ARG A 1 85 ? 1.850 -14.854 -9.784 1.00 87.81 85 ARG A N 1
ATOM 656 C CA . ARG A 1 85 ? 1.763 -16.317 -9.610 1.00 87.81 85 ARG A CA 1
ATOM 657 C C . ARG A 1 85 ? 2.889 -17.047 -10.328 1.00 87.81 85 ARG A C 1
ATOM 659 O O . ARG A 1 85 ? 3.299 -18.110 -9.886 1.00 87.81 85 ARG A O 1
ATOM 666 N N . GLU A 1 86 ? 3.329 -16.498 -11.452 1.00 91.50 86 GLU A N 1
ATOM 667 C CA . GLU A 1 86 ? 4.369 -17.082 -12.297 1.00 91.50 86 GLU A CA 1
ATOM 668 C C . GLU A 1 86 ? 5.774 -16.675 -11.864 1.00 91.50 86 GLU A C 1
ATOM 670 O O . GLU A 1 86 ? 6.733 -17.321 -12.267 1.00 91.50 86 GLU A O 1
ATOM 675 N N . HIS A 1 87 ? 5.913 -15.617 -11.065 1.00 91.19 87 HIS A N 1
ATOM 676 C CA . HIS A 1 87 ? 7.208 -15.075 -10.681 1.00 91.19 87 HIS A CA 1
ATOM 677 C C . HIS A 1 87 ? 7.358 -14.984 -9.167 1.00 91.19 87 HIS A C 1
ATOM 679 O O . HIS A 1 87 ? 6.479 -14.498 -8.454 1.00 91.19 87 HIS A O 1
ATOM 685 N N . LYS A 1 88 ? 8.531 -15.386 -8.681 1.00 90.12 88 LYS A N 1
ATOM 686 C CA . LYS A 1 88 ? 8.957 -15.219 -7.297 1.00 90.12 88 LYS A CA 1
ATOM 687 C C . LYS A 1 88 ? 9.875 -14.010 -7.197 1.00 90.12 88 LYS A C 1
ATOM 689 O O . LYS A 1 88 ? 10.886 -13.938 -7.887 1.00 90.12 88 LYS A O 1
ATOM 694 N N . VAL A 1 89 ? 9.547 -13.088 -6.297 1.00 89.81 89 VAL A N 1
ATOM 695 C CA . VAL A 1 89 ? 10.389 -11.924 -6.003 1.00 89.81 89 VAL A CA 1
ATOM 696 C C . VAL A 1 89 ? 11.240 -12.214 -4.772 1.00 89.81 89 VAL A C 1
ATOM 698 O O . VAL A 1 89 ? 10.717 -12.630 -3.735 1.00 89.81 89 VAL A O 1
ATOM 701 N N . ARG A 1 90 ? 12.548 -11.979 -4.870 1.00 89.12 90 ARG A N 1
ATOM 702 C CA . ARG A 1 90 ? 13.480 -11.990 -3.739 1.00 89.12 90 ARG A CA 1
ATOM 703 C C . ARG A 1 90 ? 14.112 -10.618 -3.605 1.00 89.12 90 ARG A C 1
ATOM 705 O O . ARG A 1 90 ? 14.443 -9.984 -4.598 1.00 89.12 90 ARG A O 1
ATOM 712 N N . ALA A 1 91 ? 14.275 -10.165 -2.372 1.00 89.69 91 ALA A N 1
ATOM 713 C CA . ALA A 1 91 ? 15.019 -8.955 -2.073 1.00 89.69 91 ALA A CA 1
ATOM 714 C C . ALA A 1 91 ? 16.162 -9.314 -1.127 1.00 89.69 91 ALA A C 1
ATOM 716 O O . ALA A 1 91 ? 15.933 -9.928 -0.082 1.00 89.69 91 ALA A O 1
ATOM 717 N N . CYS A 1 92 ? 17.381 -8.945 -1.496 1.00 88.81 92 CYS A N 1
ATOM 718 C CA . CYS A 1 92 ? 18.570 -9.127 -0.677 1.00 88.81 92 CYS A CA 1
ATOM 719 C C . CYS A 1 92 ? 19.344 -7.811 -0.581 1.00 88.81 92 CYS A C 1
ATOM 721 O O . CYS A 1 92 ? 19.193 -6.901 -1.398 1.00 88.81 92 CYS A O 1
ATOM 723 N N . ARG A 1 93 ? 20.150 -7.676 0.471 1.00 89.62 93 ARG A N 1
ATOM 724 C CA . ARG A 1 93 ? 21.022 -6.516 0.630 1.00 89.62 93 ARG A CA 1
ATOM 725 C C . ARG A 1 93 ? 22.352 -6.821 -0.040 1.00 89.62 93 ARG A C 1
ATOM 727 O O . ARG A 1 93 ? 22.974 -7.826 0.282 1.00 89.62 93 ARG A O 1
ATOM 734 N N . ASP A 1 94 ? 22.789 -5.945 -0.931 1.00 91.50 94 ASP A N 1
ATOM 735 C CA . ASP A 1 94 ? 24.141 -5.998 -1.467 1.00 91.50 94 ASP A CA 1
ATOM 736 C C . ASP A 1 94 ? 25.129 -5.608 -0.366 1.00 91.50 94 ASP A C 1
ATOM 738 O O . ASP A 1 94 ? 25.139 -4.469 0.107 1.00 91.50 94 ASP A O 1
ATOM 742 N N . GLU A 1 95 ? 25.974 -6.548 0.043 1.00 89.44 95 GLU A N 1
ATOM 743 C CA . GLU A 1 95 ? 26.992 -6.318 1.067 1.00 89.44 95 GLU A CA 1
ATOM 744 C C . GLU A 1 95 ? 28.080 -5.333 0.611 1.00 89.44 95 GLU A C 1
ATOM 746 O O . GLU A 1 95 ? 28.716 -4.698 1.451 1.00 89.44 95 GLU A O 1
ATOM 751 N N . LYS A 1 96 ? 28.283 -5.159 -0.704 1.00 88.56 96 LYS A N 1
ATOM 752 C CA . LYS A 1 96 ? 29.337 -4.288 -1.249 1.00 88.56 96 LYS A CA 1
ATOM 753 C C . LYS A 1 96 ? 28.896 -2.837 -1.359 1.00 88.56 96 LYS A C 1
ATOM 755 O O . LYS A 1 96 ? 29.643 -1.937 -0.984 1.00 88.56 96 LYS A O 1
ATOM 760 N N . THR A 1 97 ? 27.704 -2.598 -1.900 1.00 87.94 97 THR A N 1
ATOM 761 C CA . THR A 1 97 ? 27.187 -1.234 -2.109 1.00 87.94 97 THR A CA 1
ATOM 762 C C . THR A 1 97 ? 26.251 -0.775 -0.993 1.00 87.94 97 THR A C 1
ATOM 764 O O . THR A 1 97 ? 25.927 0.409 -0.907 1.00 87.94 97 THR A O 1
ATOM 767 N N . GLY A 1 98 ? 25.794 -1.694 -0.138 1.00 86.19 98 GLY A N 1
ATOM 768 C CA . GLY A 1 98 ? 24.761 -1.444 0.865 1.00 86.19 98 GLY A CA 1
ATOM 769 C C . GLY A 1 98 ? 23.355 -1.280 0.279 1.00 86.19 98 GLY A C 1
ATOM 770 O O . GLY A 1 98 ? 22.418 -1.059 1.052 1.00 86.19 98 GLY A O 1
ATOM 771 N N . GLY A 1 99 ? 23.211 -1.375 -1.049 1.00 84.69 99 GLY A N 1
ATOM 772 C CA . GLY A 1 99 ? 21.953 -1.245 -1.778 1.00 84.69 99 GLY A CA 1
ATOM 773 C C . GLY A 1 99 ? 21.030 -2.452 -1.612 1.00 84.69 99 GLY A C 1
ATOM 774 O O . GLY A 1 99 ? 21.426 -3.504 -1.118 1.00 84.69 99 GLY A O 1
ATOM 775 N N . CYS A 1 100 ? 19.773 -2.297 -2.021 1.00 83.12 100 CYS A N 1
ATOM 776 C CA . CYS A 1 100 ? 18.818 -3.401 -2.108 1.00 83.12 100 CYS A CA 1
ATOM 777 C C . CYS A 1 100 ? 18.830 -3.953 -3.537 1.00 83.12 100 CYS A C 1
ATOM 779 O O . CYS A 1 100 ? 18.615 -3.192 -4.483 1.00 83.12 100 CYS A O 1
ATOM 781 N N . ILE A 1 101 ? 19.078 -5.251 -3.687 1.00 87.31 101 ILE A N 1
ATOM 782 C CA . ILE A 1 101 ? 18.946 -5.979 -4.948 1.00 87.31 101 ILE A CA 1
ATOM 783 C C . ILE A 1 101 ? 17.593 -6.686 -4.922 1.00 87.31 101 ILE A C 1
ATOM 785 O O . ILE A 1 101 ? 17.265 -7.380 -3.959 1.00 87.31 101 ILE A O 1
ATOM 789 N N . ILE A 1 102 ? 16.805 -6.489 -5.978 1.00 88.88 102 ILE A N 1
ATOM 790 C CA . ILE A 1 102 ? 15.520 -7.160 -6.174 1.00 88.88 102 ILE A CA 1
ATOM 791 C C . ILE A 1 102 ? 15.658 -8.085 -7.379 1.00 88.88 102 ILE A C 1
ATOM 793 O O . ILE A 1 102 ? 15.941 -7.631 -8.485 1.00 88.88 102 ILE A O 1
ATOM 797 N N . GLU A 1 103 ? 15.438 -9.372 -7.150 1.00 90.06 103 GLU A N 1
ATOM 798 C CA . GLU A 1 103 ? 15.498 -10.435 -8.148 1.00 90.06 103 GLU A CA 1
ATOM 799 C C . GLU A 1 103 ? 14.093 -10.976 -8.399 1.00 90.06 103 GLU A C 1
ATOM 801 O O . GLU A 1 103 ? 13.287 -11.117 -7.473 1.00 90.06 103 GLU A O 1
ATOM 806 N N . VAL A 1 104 ? 13.793 -11.278 -9.660 1.00 90.44 104 VAL A N 1
ATOM 807 C CA . VAL A 1 104 ? 12.512 -11.849 -10.080 1.00 90.44 104 VAL A CA 1
ATOM 808 C C . VAL A 1 104 ? 12.806 -13.124 -10.863 1.00 90.44 104 VAL A C 1
ATOM 810 O O . VAL A 1 104 ? 13.401 -13.070 -11.935 1.00 90.44 104 VAL A O 1
ATOM 813 N N . GLU A 1 105 ? 12.407 -14.265 -10.310 1.00 89.88 105 GLU A N 1
ATOM 814 C CA . GLU A 1 105 ? 12.644 -15.604 -10.863 1.00 89.88 105 GLU A CA 1
ATOM 815 C C . GLU A 1 105 ? 11.331 -16.198 -11.385 1.00 89.88 105 GLU A C 1
ATOM 817 O O . GLU A 1 105 ? 10.288 -16.019 -10.754 1.00 89.88 105 GLU A O 1
ATOM 822 N N . LEU A 1 106 ? 11.367 -16.949 -12.490 1.00 90.00 106 LEU A N 1
ATOM 823 C CA . LEU A 1 106 ? 10.203 -17.708 -12.952 1.00 90.00 106 LEU A CA 1
ATOM 824 C C . LEU A 1 106 ? 9.957 -18.901 -12.014 1.00 90.00 106 LEU A C 1
ATOM 826 O O . LEU A 1 106 ? 10.853 -19.693 -11.722 1.00 90.00 106 LEU A O 1
ATOM 830 N N . GLN A 1 107 ? 8.731 -19.056 -11.539 1.00 77.50 107 GLN A N 1
ATOM 831 C CA . GLN A 1 107 ? 8.341 -20.134 -10.649 1.00 77.50 107 GLN A CA 1
ATOM 832 C C . GLN A 1 107 ? 8.024 -21.389 -11.474 1.00 77.50 107 GLN A C 1
ATOM 834 O O . GLN A 1 107 ? 6.993 -21.465 -12.135 1.00 77.50 107 GLN A O 1
ATOM 839 N N . GLY A 1 108 ? 8.907 -22.393 -11.422 1.00 65.50 108 GLY A N 1
ATOM 840 C CA . GLY A 1 108 ? 8.677 -23.698 -12.057 1.00 65.50 108 GLY A CA 1
ATOM 841 C C . GLY A 1 108 ? 9.589 -24.044 -13.233 1.00 65.50 108 GLY A C 1
ATOM 842 O O . GLY A 1 108 ? 9.355 -25.069 -13.874 1.00 65.50 108 GLY A O 1
ATOM 843 N N . SER A 1 109 ? 10.650 -23.275 -13.497 1.00 55.03 109 SER A N 1
ATOM 844 C CA . SER A 1 109 ? 11.770 -23.801 -14.279 1.00 55.03 109 SER A CA 1
ATOM 845 C C . SER A 1 109 ? 12.457 -24.886 -13.451 1.00 55.03 109 SER A C 1
ATOM 847 O O . SER A 1 109 ? 13.289 -24.603 -12.591 1.00 55.03 109 SER A O 1
ATOM 849 N N . LYS A 1 110 ? 12.057 -26.140 -13.672 1.00 51.34 110 LYS A N 1
ATOM 850 C CA . LYS A 1 110 ? 12.925 -27.279 -13.395 1.00 51.34 110 LYS A CA 1
ATOM 851 C C . LYS A 1 110 ? 14.157 -27.088 -14.277 1.00 51.34 110 LYS A C 1
ATOM 853 O O . LYS A 1 110 ? 14.098 -27.376 -15.468 1.00 51.34 110 LYS A O 1
ATOM 858 N N . GLU A 1 111 ? 15.231 -26.540 -13.727 1.00 49.47 111 GLU A N 1
ATOM 859 C CA . GLU A 1 111 ? 16.541 -26.991 -14.180 1.00 49.47 111 GLU A CA 1
ATOM 860 C C . GLU A 1 111 ? 16.590 -28.485 -13.866 1.00 49.47 111 GLU A C 1
ATOM 862 O O . GLU A 1 111 ? 16.175 -28.905 -12.784 1.00 49.47 111 GLU A O 1
ATOM 867 N N . ASP A 1 112 ? 16.950 -29.280 -14.869 1.00 47.84 112 ASP A N 1
ATOM 868 C CA . ASP A 1 112 ? 17.126 -30.720 -14.763 1.00 47.84 112 ASP A CA 1
ATOM 869 C C . ASP A 1 112 ? 17.957 -31.052 -13.516 1.00 47.84 112 ASP A C 1
ATOM 871 O O . ASP A 1 112 ? 19.180 -30.915 -13.508 1.00 47.84 112 ASP A O 1
ATOM 875 N N . ASP A 1 113 ? 17.292 -31.556 -12.475 1.00 46.03 113 ASP A N 1
ATOM 876 C CA . ASP A 1 113 ? 17.900 -32.450 -11.497 1.00 46.03 113 ASP A CA 1
ATOM 877 C C . ASP A 1 113 ? 18.268 -33.746 -12.242 1.00 46.03 113 ASP A C 1
ATOM 879 O O . ASP A 1 113 ? 17.636 -34.790 -12.071 1.00 46.03 113 ASP A O 1
ATOM 883 N N . THR A 1 114 ? 19.273 -33.698 -13.119 1.00 45.44 114 THR A N 1
ATOM 884 C CA . THR A 1 114 ? 20.041 -34.898 -13.444 1.00 45.44 114 THR A CA 1
ATOM 885 C C . THR A 1 114 ? 20.723 -35.323 -12.149 1.00 45.44 114 THR A C 1
ATOM 887 O O . THR A 1 114 ? 21.564 -34.571 -11.646 1.00 45.44 114 THR A O 1
ATOM 890 N N . PRO A 1 115 ? 20.391 -36.490 -11.572 1.00 43.72 115 PRO A N 1
ATOM 891 C CA . PRO A 1 115 ? 21.148 -37.002 -10.448 1.00 43.72 115 PRO A CA 1
ATOM 892 C C . PRO A 1 115 ? 22.549 -37.293 -10.977 1.00 43.72 115 PRO A C 1
ATOM 894 O O . PRO A 1 115 ? 22.703 -38.112 -11.882 1.00 43.72 115 PRO A O 1
ATOM 897 N N . SER A 1 116 ? 23.562 -36.617 -10.438 1.00 51.50 116 SER A N 1
ATOM 898 C CA . SER A 1 116 ? 24.948 -37.0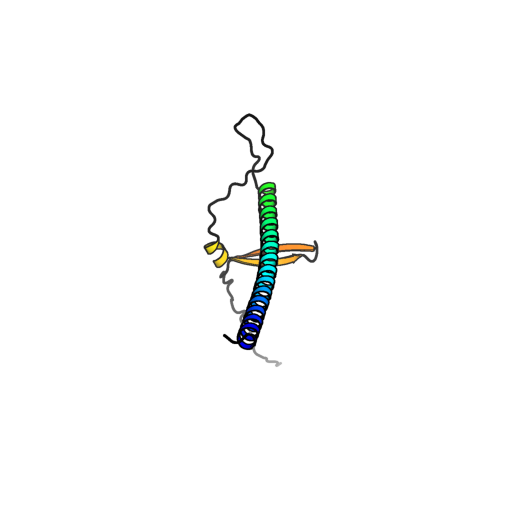33 -10.620 1.00 51.50 116 SER A CA 1
ATOM 899 C C . SER A 1 116 ? 25.043 -38.502 -10.208 1.00 51.50 116 SER A C 1
ATOM 901 O O . SER A 1 116 ? 24.865 -38.824 -9.030 1.00 51.50 116 SER A O 1
ATOM 903 N N . GLU A 1 117 ? 25.254 -39.397 -11.175 1.00 42.47 117 GLU A N 1
ATOM 904 C CA . GLU A 1 117 ? 25.513 -40.805 -10.893 1.00 42.47 117 GLU A CA 1
ATOM 905 C C . GLU A 1 117 ? 26.687 -40.900 -9.904 1.00 42.47 117 GLU A C 1
ATOM 907 O O . GLU A 1 117 ? 27.716 -40.242 -10.099 1.00 42.47 117 GLU A O 1
ATOM 912 N N . PRO A 1 118 ? 26.575 -41.686 -8.821 1.00 45.94 118 PRO A N 1
ATOM 913 C CA . PRO A 1 118 ? 27.733 -41.984 -8.006 1.00 45.94 118 PRO A CA 1
ATOM 914 C C . PRO A 1 118 ? 28.602 -42.960 -8.802 1.00 45.94 118 PRO A C 1
ATOM 916 O O . PRO A 1 118 ? 28.194 -44.095 -9.039 1.00 45.94 118 PRO A O 1
ATOM 919 N N . ASN A 1 119 ? 29.796 -42.522 -9.209 1.00 46.16 119 ASN A N 1
ATOM 920 C CA . ASN A 1 119 ? 30.823 -43.407 -9.754 1.00 46.16 119 ASN A CA 1
ATOM 921 C C . ASN A 1 119 ? 31.077 -44.554 -8.766 1.00 46.16 119 ASN A C 1
ATOM 923 O O . ASN A 1 119 ? 31.757 -44.391 -7.751 1.00 46.16 119 ASN A O 1
ATOM 927 N N . ALA A 1 120 ? 30.509 -45.715 -9.071 1.00 52.25 120 ALA A N 1
ATOM 928 C CA . ALA A 1 120 ? 30.872 -46.980 -8.473 1.00 52.25 120 ALA A CA 1
ATOM 929 C C . ALA A 1 120 ? 32.076 -47.527 -9.246 1.00 52.25 120 ALA A C 1
ATOM 931 O O . ALA A 1 120 ? 31.910 -48.288 -10.192 1.00 52.25 120 ALA A O 1
ATOM 932 N N . GLU A 1 121 ? 33.291 -47.155 -8.840 1.00 45.12 121 GLU A N 1
ATOM 933 C CA . GLU A 1 121 ? 34.455 -48.003 -9.103 1.00 45.12 121 GLU A CA 1
ATOM 934 C C . GLU A 1 121 ? 34.724 -48.857 -7.868 1.00 45.12 121 GLU A C 1
ATOM 936 O O . GLU A 1 121 ? 35.267 -48.440 -6.844 1.00 45.12 121 GLU A O 1
ATOM 941 N N . SER A 1 122 ? 34.237 -50.086 -7.985 1.00 48.44 122 SER A N 1
ATOM 942 C CA . SER A 1 122 ? 34.518 -51.221 -7.132 1.00 48.44 122 SER A CA 1
ATOM 943 C C . SER A 1 122 ? 35.994 -51.619 -7.201 1.00 48.44 122 SER A C 1
ATOM 945 O O . SER A 1 122 ? 36.508 -51.910 -8.275 1.00 48.44 122 SER A O 1
ATOM 947 N N . GLY A 1 123 ? 36.617 -51.685 -6.025 1.00 40.28 123 GLY A N 1
ATOM 948 C CA . GLY A 1 123 ? 37.550 -52.720 -5.567 1.00 40.28 123 GLY A CA 1
ATOM 949 C C . GLY A 1 123 ? 38.479 -53.414 -6.569 1.00 40.28 123 GLY A C 1
ATOM 950 O O . GLY A 1 123 ? 38.050 -54.301 -7.291 1.00 40.28 123 GLY A O 1
ATOM 951 N N . GLY A 1 124 ? 39.775 -53.125 -6.410 1.00 43.62 124 GLY A N 1
ATOM 952 C CA . GLY A 1 124 ? 40.793 -54.108 -6.018 1.00 43.62 124 GLY A CA 1
ATOM 953 C C . GLY A 1 124 ? 41.215 -55.173 -7.031 1.00 43.62 124 GLY A C 1
ATOM 954 O O . GLY A 1 124 ? 40.411 -55.984 -7.465 1.00 43.62 124 GLY A O 1
ATOM 955 N N . LEU A 1 125 ? 42.526 -55.261 -7.260 1.00 43.28 125 LEU A N 1
ATOM 956 C CA . LEU A 1 125 ? 43.340 -56.431 -6.905 1.00 43.28 125 LEU A CA 1
ATOM 957 C C . LEU A 1 125 ? 44.814 -56.099 -7.178 1.00 43.28 125 LEU A C 1
ATOM 959 O O . LEU A 1 125 ? 45.204 -55.803 -8.304 1.00 43.28 125 LEU A O 1
ATOM 963 N N . ASN A 1 126 ? 45.606 -56.115 -6.106 1.00 51.28 126 ASN A N 1
ATOM 964 C CA . ASN A 1 126 ? 47.031 -56.405 -6.201 1.00 51.28 126 ASN A CA 1
ATOM 965 C C . ASN A 1 126 ? 47.177 -57.852 -6.684 1.00 51.28 126 ASN A C 1
ATOM 967 O O . ASN A 1 126 ? 46.349 -58.675 -6.296 1.00 51.28 126 ASN A O 1
ATOM 971 N N . ASP A 1 127 ? 48.192 -58.117 -7.506 1.00 48.53 127 ASP A N 1
ATOM 972 C CA . ASP A 1 127 ? 49.134 -59.247 -7.402 1.00 48.53 127 ASP A CA 1
ATOM 973 C C . ASP A 1 127 ? 49.910 -59.376 -8.729 1.00 48.53 127 ASP A C 1
ATOM 975 O O . ASP A 1 127 ? 49.329 -59.739 -9.749 1.00 48.53 127 ASP A O 1
ATOM 979 N N . GLU A 1 128 ? 51.183 -58.955 -8.741 1.00 45.81 128 GLU A N 1
ATOM 980 C CA . GLU A 1 128 ? 52.406 -59.785 -8.902 1.00 45.81 128 GLU A CA 1
ATOM 981 C C . GLU A 1 128 ? 53.662 -58.905 -9.051 1.00 45.81 128 GLU A C 1
ATOM 983 O O . GLU A 1 128 ? 53.675 -57.987 -9.905 1.00 45.81 128 GLU A O 1
#

pLDDT: mean 81.83, std 18.02, range [40.28, 98.06]

Radius of gyration: 32.78 Å; chains: 1; bounding box: 91×85×74 Å

Secondary structure (DSSP, 8-state):
--HHHHHHHHHHHHHHHHHHHHHHHHHHHHHHHHHHHHHHHHHHHHHHHHHHHHHHPEE---SSSS----EE-------HHHHHHHEEEEEEE-TTT-PEEEEEEETT--------------------

Foldseek 3Di:
DDPVVVVVVVVVVVVVVVVVVVVVVVVVVVVVVVVVVVVVVVVVVVVVVQVCQVVPFDADQDPDDDRDGGGDDDDDDDDPVVQPVQWDWDWDQDPPPRDIDIDIHGPDPPPDPPPPDPPPPDDDDDDD

Sequence (128 aa):
MSKRKTIKCLVSELGRSQKKIRELQELNLRLLQDAADFRGISTALEAIIVQTALKYGDDASGTNTKPRAGKRLTLSEFNVQQTCREHKVRACRDEKTGGCIIEVELQGSKEDDTPSEPNAESGGLNDE